Protein AF-A0A6N8FKQ2-F1 (afdb_monomer_lite)

Structure (mmCIF, N/CA/C/O backbone):
data_AF-A0A6N8FKQ2-F1
#
_entry.id   AF-A0A6N8FKQ2-F1
#
loop_
_atom_site.group_PDB
_atom_site.id
_atom_site.type_symbol
_atom_site.label_atom_id
_atom_site.label_alt_id
_atom_site.label_comp_id
_atom_site.label_asym_id
_atom_site.label_entity_id
_atom_site.label_seq_id
_atom_site.pdbx_PDB_ins_code
_atom_site.Cartn_x
_atom_site.Cartn_y
_atom_site.Cartn_z
_atom_site.occupancy
_atom_site.B_iso_or_equiv
_atom_site.auth_seq_id
_atom_site.auth_comp_id
_atom_site.auth_asym_id
_atom_site.auth_atom_id
_atom_site.pdbx_PDB_model_num
ATOM 1 N N . THR A 1 1 ? -29.249 -7.581 20.715 1.00 56.88 1 THR A N 1
ATOM 2 C CA . THR A 1 1 ? -28.340 -6.766 19.878 1.00 56.88 1 THR A CA 1
ATOM 3 C C . THR A 1 1 ? -28.113 -7.492 18.564 1.00 56.88 1 THR A C 1
ATOM 5 O O . THR A 1 1 ? -27.869 -8.694 18.592 1.00 56.88 1 THR A O 1
ATOM 8 N N . LYS A 1 2 ? -28.288 -6.830 17.408 1.00 61.72 2 LYS A N 1
ATOM 9 C CA . LYS A 1 2 ? -28.032 -7.453 16.094 1.00 61.72 2 LYS A CA 1
ATOM 10 C C . LYS A 1 2 ? -26.548 -7.837 16.039 1.00 61.72 2 LYS A C 1
ATOM 12 O O . LYS A 1 2 ? -25.692 -6.956 16.004 1.00 61.72 2 LYS A O 1
ATOM 17 N N . LYS A 1 3 ? -26.240 -9.135 16.138 1.00 58.62 3 LYS A N 1
ATOM 18 C CA . LYS A 1 3 ? -24.860 -9.636 16.078 1.00 58.62 3 LYS A CA 1
ATOM 19 C C . LYS A 1 3 ? -24.244 -9.185 14.747 1.00 58.62 3 LYS A C 1
ATOM 21 O O . LYS A 1 3 ? -24.850 -9.407 13.706 1.00 58.62 3 LYS A O 1
ATOM 26 N N . GLY A 1 4 ? -23.089 -8.519 14.802 1.00 76.00 4 GLY A N 1
ATOM 27 C CA . GLY A 1 4 ? -22.380 -7.997 13.624 1.00 76.00 4 GLY A CA 1
ATOM 28 C C . GLY A 1 4 ? -22.477 -6.483 13.401 1.00 76.00 4 GLY A C 1
ATOM 29 O O . GLY A 1 4 ? -21.783 -5.971 12.531 1.00 76.00 4 GLY A O 1
ATOM 30 N N . ALA A 1 5 ? -23.279 -5.751 14.182 1.00 85.00 5 ALA A N 1
ATOM 31 C CA . ALA A 1 5 ? -23.307 -4.289 14.115 1.00 85.00 5 ALA A CA 1
ATOM 32 C C . ALA A 1 5 ? -22.300 -3.658 15.092 1.00 85.00 5 ALA A C 1
ATOM 34 O O . ALA A 1 5 ? -22.221 -4.059 16.256 1.00 85.00 5 ALA A O 1
ATOM 35 N N . PHE A 1 6 ? -21.561 -2.646 14.631 1.00 91.06 6 PHE A N 1
ATOM 36 C CA . PHE A 1 6 ? -20.715 -1.825 15.497 1.00 91.06 6 PHE A CA 1
ATOM 37 C C . PHE A 1 6 ? -21.579 -0.913 16.386 1.00 91.06 6 PHE A C 1
ATOM 39 O O . PHE A 1 6 ? -22.597 -0.400 15.921 1.00 91.06 6 PHE A O 1
ATOM 46 N N . PRO A 1 7 ? -21.196 -0.690 17.657 1.00 92.00 7 PRO A N 1
ATOM 47 C CA . PRO A 1 7 ? -22.000 0.085 18.606 1.00 92.00 7 PRO A CA 1
ATOM 48 C C . PRO A 1 7 ? -22.029 1.593 18.312 1.00 92.00 7 PRO A C 1
ATOM 50 O O . PRO A 1 7 ? -22.937 2.280 18.768 1.00 92.00 7 PRO A O 1
ATOM 53 N N . ASN A 1 8 ? -21.035 2.117 17.592 1.00 92.25 8 ASN A N 1
ATOM 54 C CA . ASN A 1 8 ? -20.954 3.496 17.110 1.00 92.25 8 ASN A CA 1
ATOM 55 C C . ASN A 1 8 ? -19.881 3.602 16.011 1.00 92.25 8 ASN A C 1
ATOM 57 O O . ASN A 1 8 ? -19.119 2.659 15.777 1.00 92.25 8 ASN A O 1
ATOM 61 N N . GLU A 1 9 ? -19.802 4.765 15.369 1.00 94.56 9 GLU A N 1
ATOM 62 C CA . GLU A 1 9 ? -18.830 5.060 14.312 1.00 94.56 9 GLU A CA 1
ATOM 63 C C . GLU A 1 9 ? -17.375 4.926 14.788 1.00 94.56 9 GLU A C 1
ATOM 65 O O . GLU A 1 9 ? -16.552 4.320 14.108 1.00 94.56 9 GLU A O 1
ATOM 70 N N . ASN A 1 10 ? -17.061 5.375 16.007 1.00 96.19 10 ASN A N 1
ATOM 71 C CA . ASN A 1 10 ? -15.710 5.256 16.564 1.00 96.19 10 ASN A CA 1
ATOM 72 C C . ASN A 1 10 ? -15.252 3.797 16.697 1.00 96.19 10 ASN A C 1
ATOM 74 O O . ASN A 1 10 ? -14.076 3.499 16.492 1.00 96.19 10 ASN A O 1
ATOM 78 N N . ALA A 1 11 ? -16.153 2.875 17.042 1.00 95.19 11 ALA A N 1
ATOM 79 C CA . ALA A 1 11 ? -15.831 1.453 17.100 1.00 95.19 11 ALA A CA 1
ATOM 80 C C . ALA A 1 11 ? -15.513 0.882 15.707 1.00 95.19 11 ALA A C 1
ATOM 82 O O . ALA A 1 11 ? -14.581 0.090 15.581 1.00 95.19 11 ALA A O 1
ATOM 83 N N . LEU A 1 12 ? -16.233 1.324 14.670 1.00 94.38 12 LEU A N 1
ATOM 84 C CA . LEU A 1 12 ? -15.945 0.963 13.280 1.00 94.38 12 LEU A CA 1
ATOM 85 C C . LEU A 1 12 ? -14.582 1.515 12.834 1.00 94.38 12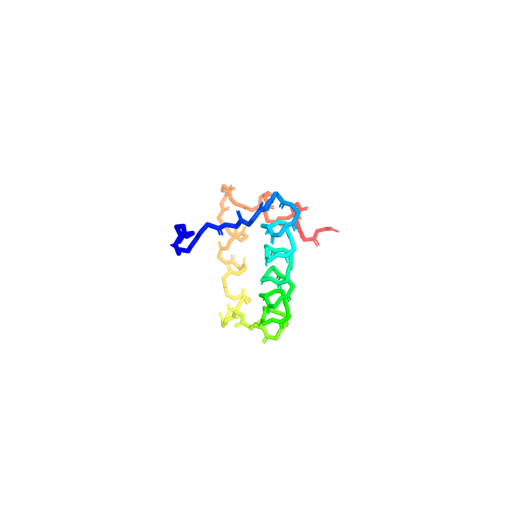 LEU A C 1
ATOM 87 O O . LEU A 1 12 ? -13.743 0.755 12.350 1.00 94.38 12 LEU A O 1
ATOM 91 N N . LEU A 1 13 ? -14.331 2.809 13.057 1.00 97.31 13 LEU A N 1
ATOM 92 C CA . LEU A 1 13 ? -13.080 3.473 12.676 1.00 97.31 13 LEU A CA 1
ATOM 93 C C . LEU A 1 13 ? -11.858 2.827 13.336 1.00 97.31 13 LEU A C 1
ATOM 95 O O . LEU A 1 13 ? -10.851 2.591 12.672 1.00 97.31 13 LEU A O 1
ATOM 99 N N . LYS A 1 14 ? -11.956 2.472 14.623 1.00 96.88 14 LYS A N 1
ATOM 100 C CA . LYS A 1 14 ? -10.880 1.771 15.340 1.00 96.88 14 LYS A CA 1
ATOM 101 C C . LYS A 1 14 ? -10.566 0.415 14.719 1.00 96.88 14 LYS A C 1
ATOM 103 O O . LYS A 1 14 ? -9.395 0.081 14.565 1.00 96.88 14 LYS A O 1
ATOM 108 N N . VAL A 1 15 ? -11.586 -0.364 14.357 1.00 96.06 15 VAL A N 1
ATOM 109 C CA . VAL A 1 15 ? -11.365 -1.674 13.732 1.00 96.06 15 VAL A CA 1
ATOM 110 C C . VAL A 1 15 ? -10.751 -1.524 12.346 1.00 96.06 15 VAL A C 1
ATOM 112 O O . VAL A 1 15 ? -9.791 -2.232 12.053 1.00 96.06 15 VAL A O 1
ATOM 115 N N . LEU A 1 16 ? -11.234 -0.589 11.525 1.00 96.69 16 LEU A N 1
ATOM 116 C CA . LEU A 1 16 ? -10.633 -0.314 10.217 1.00 96.69 16 LEU A CA 1
ATOM 117 C C . LEU A 1 16 ? -9.164 0.089 10.355 1.00 96.69 16 LEU A C 1
ATOM 119 O O . LEU A 1 16 ? -8.312 -0.504 9.705 1.00 96.69 16 LEU A O 1
ATOM 123 N N . TYR A 1 17 ? -8.857 1.011 11.267 1.00 97.62 17 TYR A N 1
ATOM 124 C CA . TYR A 1 17 ? -7.487 1.440 11.536 1.00 97.62 17 TYR A CA 1
ATOM 12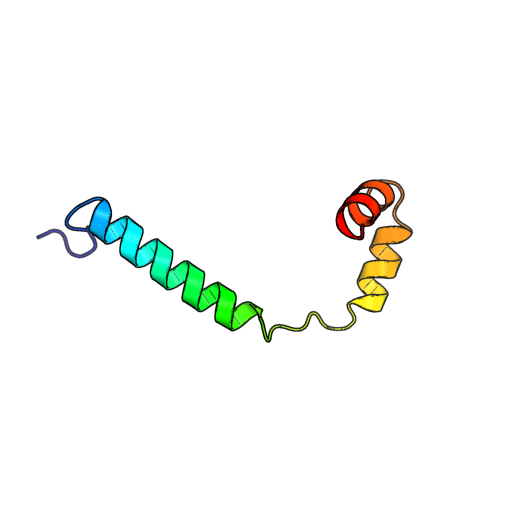5 C C . TYR A 1 17 ? -6.566 0.277 11.925 1.00 97.62 17 TYR A C 1
ATOM 127 O O . TYR A 1 17 ? -5.487 0.119 11.354 1.00 97.62 17 TYR A O 1
ATOM 135 N N . LEU A 1 18 ? -6.998 -0.558 12.877 1.00 98.06 18 LEU A N 1
ATOM 136 C CA . LEU A 1 18 ? -6.216 -1.714 13.317 1.00 98.06 18 LEU A CA 1
ATOM 137 C C . LEU A 1 18 ? -5.988 -2.709 12.173 1.00 98.06 18 LEU A C 1
ATOM 139 O O . LEU A 1 18 ? -4.874 -3.196 12.004 1.00 98.06 18 LEU A O 1
ATOM 143 N N . ARG A 1 19 ? -7.012 -2.972 11.353 1.00 96.88 19 ARG A N 1
ATOM 144 C CA . ARG A 1 19 ? -6.897 -3.883 10.206 1.00 96.88 19 ARG A CA 1
ATOM 145 C C . ARG A 1 19 ? -5.983 -3.346 9.115 1.00 96.88 19 ARG A C 1
ATOM 147 O O . ARG A 1 19 ? -5.198 -4.121 8.578 1.00 96.88 19 ARG A O 1
ATOM 154 N N . THR A 1 20 ? -6.038 -2.051 8.820 1.00 97.25 20 THR A N 1
ATOM 155 C CA . THR A 1 20 ? -5.119 -1.429 7.861 1.00 97.25 20 THR A CA 1
ATOM 156 C C . THR A 1 20 ? -3.678 -1.531 8.351 1.00 97.25 20 THR A C 1
ATOM 158 O O . THR A 1 20 ? -2.833 -2.003 7.601 1.00 97.25 20 THR A O 1
ATOM 161 N N . LYS A 1 21 ? -3.405 -1.232 9.628 1.00 96.75 21 LYS A N 1
ATOM 162 C CA . LYS A 1 21 ? -2.057 -1.389 10.203 1.00 96.75 21 LYS A CA 1
ATOM 163 C C . LYS A 1 21 ? -1.537 -2.825 10.165 1.00 96.75 21 LYS A C 1
ATOM 165 O O . LYS A 1 21 ? -0.376 -3.061 9.852 1.00 96.75 21 LYS A O 1
ATOM 170 N N . GLU A 1 22 ? -2.386 -3.800 10.485 1.00 96.00 22 GLU A N 1
ATOM 171 C CA . GLU A 1 22 ? -2.017 -5.215 10.376 1.00 96.00 22 GLU A CA 1
ATOM 172 C C . GLU A 1 22 ? -1.663 -5.607 8.934 1.00 96.00 22 GLU A C 1
ATOM 174 O O . GLU A 1 22 ? -0.755 -6.412 8.725 1.00 96.00 22 GLU A O 1
ATOM 179 N N . LEU A 1 23 ? -2.386 -5.071 7.944 1.00 95.38 23 LEU A N 1
ATOM 180 C CA . LEU A 1 23 ? -2.121 -5.319 6.527 1.00 95.38 23 LEU A CA 1
ATOM 181 C C . LEU A 1 23 ? -0.839 -4.636 6.054 1.00 95.38 23 LEU A C 1
ATOM 183 O O . LEU A 1 23 ? -0.042 -5.289 5.389 1.00 95.38 23 LEU A O 1
ATOM 187 N N . GLU A 1 24 ? -0.610 -3.381 6.440 1.00 94.44 24 GLU A N 1
ATOM 188 C CA . GLU A 1 24 ? 0.627 -2.650 6.141 1.00 94.44 24 GLU A CA 1
ATOM 189 C C . GLU A 1 24 ? 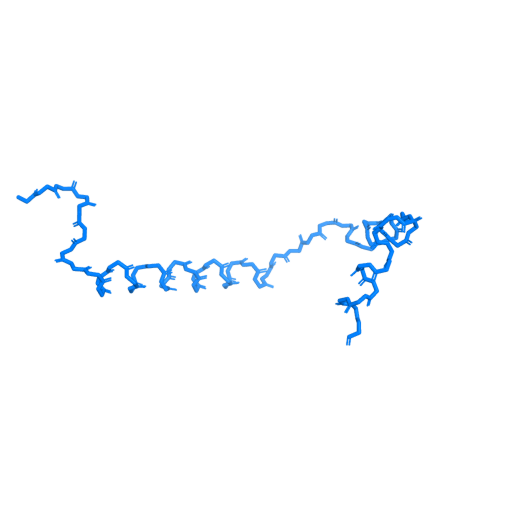1.853 -3.427 6.636 1.00 94.44 24 GLU A C 1
ATOM 191 O O . GLU A 1 24 ? 2.748 -3.723 5.847 1.00 94.44 24 GLU A O 1
ATOM 196 N N . ASN A 1 25 ? 1.837 -3.889 7.892 1.00 93.12 25 ASN A N 1
ATOM 197 C CA . ASN A 1 25 ? 2.924 -4.699 8.454 1.00 93.12 25 ASN A CA 1
ATOM 198 C C . ASN A 1 25 ? 3.129 -6.025 7.698 1.00 93.12 25 ASN A C 1
ATOM 200 O O . ASN A 1 25 ? 4.250 -6.504 7.548 1.00 93.12 25 ASN A O 1
ATOM 204 N N . LYS A 1 26 ? 2.046 -6.656 7.223 1.00 90.62 26 LYS A N 1
ATOM 205 C CA . LYS A 1 26 ? 2.141 -7.882 6.410 1.00 90.62 26 LYS A CA 1
ATOM 206 C C . LYS A 1 26 ? 2.719 -7.612 5.024 1.00 90.62 26 LYS A C 1
ATOM 208 O O . LYS A 1 26 ? 3.356 -8.499 4.459 1.00 90.62 26 LYS A O 1
ATOM 213 N N . TRP A 1 27 ? 2.460 -6.436 4.461 1.00 91.31 27 TRP A N 1
ATOM 214 C CA . TRP A 1 27 ? 2.934 -6.045 3.136 1.00 91.31 27 TRP A CA 1
ATOM 215 C C . TRP A 1 27 ? 4.369 -5.517 3.148 1.00 91.31 27 TRP A C 1
ATOM 217 O O . TRP A 1 27 ? 5.042 -5.661 2.134 1.00 91.31 27 TRP A O 1
ATOM 227 N N . GLU A 1 28 ? 4.870 -5.008 4.277 1.00 88.44 28 GLU A N 1
ATOM 228 C CA . GLU A 1 28 ? 6.254 -4.527 4.427 1.00 88.44 28 GLU A CA 1
ATOM 229 C C . GLU A 1 28 ? 7.303 -5.606 4.089 1.00 88.44 28 GLU A C 1
ATOM 231 O O . GLU A 1 28 ? 8.299 -5.331 3.428 1.00 88.44 28 GLU A O 1
ATOM 236 N N . GLY A 1 29 ? 7.051 -6.862 4.472 1.00 81.62 29 GLY A N 1
ATOM 237 C CA . GLY A 1 29 ? 7.894 -8.009 4.107 1.00 81.62 29 GLY A CA 1
ATOM 238 C C . GLY A 1 29 ? 7.493 -8.695 2.796 1.00 81.62 29 GLY A C 1
ATOM 239 O O . GLY A 1 29 ? 8.079 -9.715 2.426 1.00 81.62 29 GLY A O 1
ATOM 240 N N . GLY A 1 30 ? 6.471 -8.194 2.102 1.00 82.19 30 GLY A N 1
ATOM 241 C CA . GLY A 1 30 ? 5.968 -8.764 0.858 1.00 82.19 30 GLY A CA 1
ATOM 242 C C . GLY A 1 30 ? 6.897 -8.446 -0.308 1.00 82.19 30 GLY A C 1
ATOM 243 O O . GLY A 1 30 ? 7.188 -7.290 -0.583 1.00 82.19 30 GLY A O 1
ATOM 244 N N . HIS A 1 31 ? 7.356 -9.474 -1.020 1.00 84.19 31 HIS A N 1
ATOM 245 C CA . HIS A 1 31 ? 8.204 -9.302 -2.199 1.00 84.19 31 HIS A CA 1
ATOM 246 C C . HIS A 1 31 ? 7.420 -9.720 -3.439 1.00 84.19 31 HIS A C 1
ATOM 248 O O . HIS A 1 31 ? 6.894 -10.834 -3.505 1.00 84.19 31 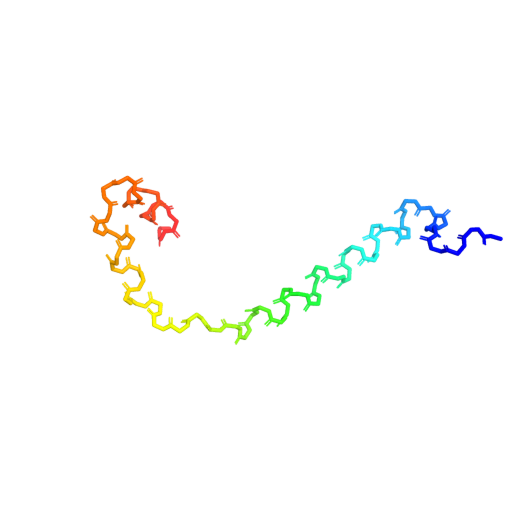HIS A O 1
ATOM 254 N N . ILE A 1 32 ? 7.359 -8.845 -4.442 1.00 88.44 32 ILE A N 1
ATOM 255 C CA . ILE A 1 32 ? 6.818 -9.208 -5.751 1.00 88.44 32 ILE A CA 1
ATOM 256 C C . ILE A 1 32 ? 7.910 -9.965 -6.501 1.00 88.44 32 ILE A C 1
ATOM 258 O O . ILE A 1 32 ? 8.991 -9.436 -6.771 1.00 88.44 32 ILE A O 1
ATOM 262 N N . GLN A 1 33 ? 7.638 -11.226 -6.826 1.00 91.81 33 GLN A N 1
ATOM 263 C CA . GLN A 1 33 ? 8.586 -12.043 -7.572 1.00 91.81 33 GLN A CA 1
ATOM 264 C C . GLN A 1 33 ? 8.874 -11.416 -8.938 1.00 91.81 33 GLN A C 1
ATOM 266 O O . GLN A 1 33 ? 7.962 -10.976 -9.633 1.00 91.81 33 GLN A O 1
ATOM 271 N N . GLN A 1 34 ? 10.151 -11.416 -9.330 1.00 93.62 34 GLN A N 1
ATOM 272 C CA . GLN A 1 34 ? 10.606 -10.932 -10.639 1.00 93.62 34 GLN A CA 1
ATOM 273 C C . GLN A 1 34 ? 10.226 -9.466 -10.925 1.00 93.62 34 GLN A C 1
ATOM 275 O O . GLN A 1 34 ? 10.025 -9.089 -12.079 1.00 93.62 34 GLN A O 1
ATOM 280 N N . TRP A 1 35 ? 10.176 -8.618 -9.888 1.00 92.50 35 TRP A N 1
ATOM 281 C CA . TRP A 1 35 ? 9.780 -7.212 -10.025 1.00 92.50 35 TRP A CA 1
ATOM 282 C C . TRP A 1 35 ? 10.583 -6.437 -11.079 1.00 92.50 35 TRP A C 1
ATOM 284 O O . TRP A 1 35 ? 10.006 -5.647 -11.816 1.00 92.50 35 TRP A O 1
ATOM 294 N N . ALA A 1 36 ? 11.880 -6.718 -11.234 1.00 92.06 36 ALA A N 1
ATOM 295 C CA . ALA A 1 36 ? 12.706 -6.096 -12.272 1.00 92.06 36 ALA A CA 1
ATOM 296 C C . ALA A 1 36 ? 12.195 -6.379 -13.701 1.00 92.06 36 ALA A C 1
ATOM 298 O O . ALA A 1 36 ? 12.170 -5.482 -14.538 1.00 92.06 36 ALA A O 1
ATOM 299 N N . MET A 1 37 ? 11.738 -7.606 -13.982 1.00 96.38 37 MET A N 1
ATOM 300 C CA . MET A 1 37 ? 11.180 -7.959 -15.293 1.00 96.38 37 MET A CA 1
ATOM 301 C C . MET A 1 37 ? 9.849 -7.245 -15.535 1.00 96.38 37 MET A C 1
ATOM 303 O O . MET A 1 37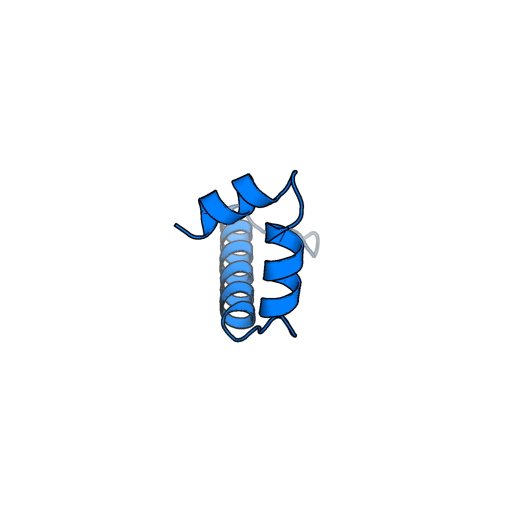 ? 9.639 -6.697 -16.615 1.00 96.38 37 MET A O 1
ATOM 307 N N . VAL A 1 38 ? 8.975 -7.218 -14.525 1.00 94.12 38 VAL A N 1
ATOM 308 C CA . VAL A 1 38 ? 7.689 -6.509 -14.595 1.00 94.12 38 VAL A CA 1
ATOM 309 C C . VAL A 1 38 ? 7.918 -5.011 -14.805 1.00 94.12 38 VAL A C 1
ATOM 311 O O . VAL A 1 38 ? 7.276 -4.411 -15.660 1.00 94.12 38 VAL A O 1
ATOM 314 N N . MET A 1 39 ? 8.880 -4.416 -14.098 1.00 94.25 39 MET A N 1
ATOM 315 C CA . MET A 1 39 ? 9.243 -3.008 -14.262 1.00 94.25 39 MET A CA 1
ATOM 316 C C . MET A 1 39 ? 9.709 -2.705 -15.691 1.00 94.25 39 MET A C 1
ATOM 318 O O . MET A 1 39 ? 9.234 -1.752 -16.301 1.00 94.25 39 MET A O 1
ATOM 322 N N . ASN A 1 40 ? 10.566 -3.553 -16.266 1.00 95.00 40 ASN A N 1
ATOM 323 C CA . ASN A 1 40 ? 11.011 -3.393 -17.653 1.00 95.00 40 ASN A CA 1
ATOM 324 C C . ASN A 1 40 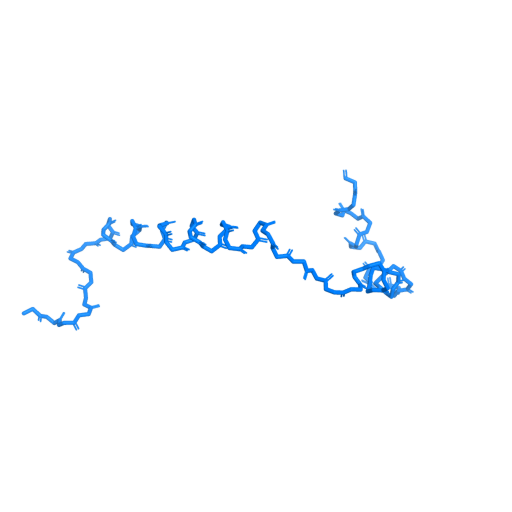? 9.837 -3.461 -18.644 1.00 95.00 40 ASN A C 1
ATOM 326 O O . ASN A 1 40 ? 9.768 -2.657 -19.570 1.00 95.00 40 ASN A O 1
ATOM 330 N N . GLN A 1 41 ? 8.892 -4.385 -18.439 1.00 94.88 41 GLN A N 1
ATOM 331 C CA . GLN A 1 41 ? 7.683 -4.482 -19.265 1.00 94.88 41 GLN A CA 1
ATOM 332 C C . GLN A 1 41 ? 6.812 -3.223 -19.154 1.00 94.88 41 GLN A C 1
ATOM 334 O O . GLN A 1 41 ? 6.302 -2.742 -20.163 1.00 94.88 41 GLN A O 1
ATOM 339 N N . LEU A 1 42 ? 6.668 -2.672 -17.945 1.00 95.00 42 LEU A N 1
ATOM 340 C CA . LEU A 1 42 ? 5.897 -1.454 -17.696 1.00 95.00 42 LEU A CA 1
ATOM 341 C C . LEU A 1 42 ? 6.541 -0.209 -18.326 1.00 95.00 42 LEU A C 1
ATOM 343 O O . LEU A 1 42 ? 5.821 0.635 -18.853 1.00 95.00 42 LEU A O 1
ATOM 347 N N . LEU A 1 43 ? 7.872 -0.110 -18.307 1.00 94.81 43 LEU A N 1
ATOM 348 C CA . LEU A 1 43 ? 8.619 1.011 -18.891 1.00 94.81 43 LEU A CA 1
ATOM 349 C C . LEU A 1 43 ? 8.630 0.998 -20.424 1.00 94.81 43 LEU A C 1
ATOM 351 O O . LEU A 1 43 ? 8.643 2.057 -21.042 1.00 94.81 43 LEU A O 1
ATOM 355 N N . ILE A 1 44 ? 8.608 -0.181 -21.050 1.00 96.19 44 ILE A N 1
ATOM 356 C CA . ILE A 1 44 ? 8.542 -0.303 -22.518 1.00 96.19 44 ILE A CA 1
ATOM 357 C C . ILE A 1 44 ? 7.122 -0.028 -23.038 1.00 96.19 44 ILE A C 1
ATOM 359 O O . ILE A 1 44 ? 6.934 0.273 -24.212 1.00 96.19 44 ILE A O 1
ATOM 363 N N . HIS A 1 45 ? 6.104 -0.129 -22.182 1.00 95.94 45 HIS A N 1
ATOM 364 C CA . HIS A 1 45 ? 4.722 0.062 -22.591 1.00 95.94 45 HIS A CA 1
ATOM 365 C C . HIS A 1 45 ? 4.386 1.557 -22.725 1.00 95.94 45 HIS A C 1
ATOM 367 O O . HIS A 1 45 ? 4.228 2.251 -21.719 1.00 95.94 45 HIS A O 1
ATOM 373 N N . ASP A 1 46 ? 4.185 2.036 -23.956 1.00 92.25 46 ASP A N 1
ATOM 374 C CA . ASP A 1 46 ? 4.015 3.463 -24.295 1.00 92.25 46 ASP A CA 1
ATOM 375 C C . ASP A 1 46 ? 2.981 4.203 -23.426 1.00 92.25 46 ASP A C 1
ATOM 377 O O . ASP A 1 46 ? 3.219 5.316 -22.969 1.00 92.25 46 ASP A O 1
ATOM 381 N N . HIS A 1 47 ? 1.845 3.570 -23.121 1.00 94.19 47 HIS A N 1
ATOM 382 C CA . HIS A 1 47 ? 0.789 4.183 -22.299 1.00 94.19 47 HIS A CA 1
ATOM 383 C C . HIS A 1 47 ? 1.065 4.205 -20.787 1.00 94.19 47 HIS A C 1
ATOM 385 O O . HIS A 1 47 ? 0.339 4.859 -20.038 1.00 94.19 47 HIS A O 1
ATOM 391 N N . LEU A 1 48 ? 2.043 3.430 -20.315 1.00 94.69 48 LEU A N 1
ATOM 392 C CA . LEU A 1 48 ? 2.338 3.270 -18.889 1.00 94.69 48 LEU A CA 1
ATOM 393 C C . LEU A 1 48 ? 3.672 3.900 -18.505 1.00 94.69 48 LEU A C 1
ATOM 395 O O . LEU A 1 48 ? 3.810 4.300 -17.352 1.00 94.69 48 LEU A O 1
ATOM 399 N N . ASN A 1 49 ? 4.598 4.047 -19.453 1.00 94.19 49 ASN A N 1
ATOM 400 C CA . ASN A 1 49 ? 5.936 4.582 -19.234 1.00 94.19 49 ASN A CA 1
ATOM 401 C C . ASN A 1 49 ? 5.915 5.914 -18.462 1.00 94.19 49 ASN A C 1
ATOM 403 O O . ASN A 1 49 ? 6.441 5.992 -17.355 1.00 94.19 49 ASN A O 1
ATOM 407 N N . GLU A 1 50 ? 5.199 6.926 -18.964 1.00 94.69 50 GLU A N 1
ATOM 408 C CA . GLU A 1 50 ? 5.114 8.241 -18.306 1.00 94.69 50 GLU A CA 1
ATOM 409 C C . GLU A 1 50 ? 4.566 8.155 -16.874 1.00 94.69 50 GLU A C 1
ATOM 411 O O . GLU A 1 50 ? 5.043 8.831 -15.960 1.00 94.69 50 GLU A O 1
ATOM 416 N N . ARG A 1 51 ? 3.570 7.287 -16.650 1.00 93.81 51 ARG A N 1
ATOM 417 C CA . ARG A 1 51 ? 2.986 7.084 -15.322 1.00 93.81 51 ARG A CA 1
ATOM 418 C C . ARG A 1 51 ? 3.971 6.398 -14.385 1.00 93.81 51 ARG A C 1
ATOM 420 O O . ARG A 1 51 ? 4.007 6.753 -13.214 1.00 93.81 51 ARG A O 1
ATOM 427 N N . VAL A 1 52 ? 4.722 5.417 -14.871 1.00 94.69 52 VAL A N 1
ATOM 428 C CA . VAL A 1 52 ? 5.721 4.689 -14.082 1.00 94.69 52 VAL A CA 1
ATOM 429 C C . VAL A 1 52 ? 6.855 5.631 -13.688 1.00 94.69 52 VAL A C 1
ATOM 431 O O . VAL A 1 52 ? 7.176 5.707 -12.506 1.00 94.69 52 VAL A O 1
ATOM 434 N N . LEU A 1 53 ? 7.382 6.410 -14.639 1.00 93.56 53 LEU A N 1
ATOM 435 C CA . LEU A 1 53 ? 8.436 7.397 -14.388 1.00 93.56 53 LEU A CA 1
ATOM 436 C C . LEU A 1 53 ? 8.030 8.425 -13.323 1.00 93.56 53 LEU A C 1
ATOM 438 O O . LEU A 1 53 ? 8.803 8.678 -12.406 1.00 93.56 53 LEU A O 1
ATOM 442 N N . LYS A 1 54 ? 6.787 8.925 -13.363 1.00 94.12 54 LYS A N 1
ATOM 443 C CA . LYS A 1 54 ? 6.255 9.873 -12.365 1.00 94.12 54 LYS A CA 1
ATOM 444 C C . LYS A 1 54 ? 6.356 9.389 -10.909 1.00 94.12 54 LYS A C 1
ATOM 446 O O . LYS A 1 54 ? 6.396 10.221 -10.011 1.00 94.12 54 LYS A O 1
ATOM 451 N N . TYR A 1 55 ? 6.295 8.080 -10.663 1.00 90.44 55 TYR A N 1
ATOM 452 C CA . TYR A 1 55 ? 6.323 7.503 -9.310 1.00 90.44 55 TYR A CA 1
ATOM 453 C C . TYR A 1 55 ? 7.669 6.848 -8.958 1.00 90.44 55 TYR A C 1
ATOM 455 O O . TYR A 1 55 ? 7.775 6.225 -7.902 1.00 90.44 55 TYR A O 1
ATOM 463 N N . LEU A 1 56 ? 8.666 6.940 -9.846 1.00 85.06 56 LEU A N 1
ATOM 464 C CA . LEU A 1 56 ? 10.048 6.528 -9.583 1.00 85.06 56 LEU A CA 1
ATOM 465 C C . LEU A 1 56 ? 10.928 7.694 -9.096 1.00 85.06 56 LEU A C 1
ATOM 467 O O . LEU A 1 56 ? 11.931 7.430 -8.434 1.00 85.06 56 LEU A O 1
ATOM 471 N N . GLU A 1 57 ? 10.563 8.936 -9.431 1.00 61.06 57 GLU A N 1
ATOM 472 C CA . GLU A 1 57 ? 11.129 10.185 -8.881 1.00 61.06 57 GLU A CA 1
ATOM 473 C C . GLU A 1 57 ? 10.572 10.510 -7.486 1.00 61.06 57 GLU A C 1
ATOM 475 O O . GLU A 1 57 ? 11.367 10.989 -6.644 1.00 61.06 57 GLU A O 1
#

Secondary structure (DSSP, 8-state):
--TT--SSHHHHHHHHHHHHHHHHHHHHT---TTHHHHHHHHHHSHHHHHHHHHTT-

Sequence (57 aa):
TKKGAFPNENALLKVLYLRTKELENKWEGGHIQQWAMVMNQLLIHDHLNERVLKYLE

Foldseek 3Di:
DPPPDDPDPVSVVVVVVVVVVVVVVVCVPDDDPPVVVVLVVQCVDPVRNVVSVVVVD

pLDDT: mean 90.57, std 9.55, range [56.88, 98.06]

Organism: NCBI:txid2678566

Radius of gyration: 19.34 Å; chains: 1; bounding box: 41×22×44 Å